Protein AF-A0A7V9U4Z5-F1 (afdb_monomer_lite)

Structure (mmCIF, N/CA/C/O backbone):
data_AF-A0A7V9U4Z5-F1
#
_entry.id   AF-A0A7V9U4Z5-F1
#
loop_
_atom_site.group_PDB
_atom_site.id
_atom_site.type_symbol
_atom_site.label_atom_id
_atom_site.label_alt_id
_atom_site.label_comp_id
_atom_site.label_asym_id
_atom_site.label_entity_id
_atom_site.label_seq_id
_atom_site.pdbx_PDB_ins_code
_atom_site.Cartn_x
_atom_site.Cartn_y
_atom_site.Cartn_z
_atom_site.occupancy
_atom_site.B_iso_or_equiv
_atom_site.auth_seq_id
_atom_site.auth_comp_id
_atom_site.auth_asym_id
_atom_site.auth_atom_id
_atom_site.pdbx_PDB_model_num
ATOM 1 N N . MET A 1 1 ? -3.209 -0.359 19.322 1.00 64.31 1 MET A N 1
ATOM 2 C CA . MET A 1 1 ? -3.649 -0.109 17.934 1.00 64.31 1 MET A CA 1
ATOM 3 C C . MET A 1 1 ? -3.182 -1.273 17.065 1.00 64.31 1 MET A C 1
ATOM 5 O O . MET A 1 1 ? -2.049 -1.707 17.247 1.00 64.31 1 MET A O 1
ATOM 9 N N . ILE A 1 2 ? -4.039 -1.850 16.213 1.00 89.38 2 ILE A N 1
ATOM 10 C CA . ILE A 1 2 ? -3.586 -2.820 15.196 1.00 89.38 2 ILE A CA 1
ATOM 11 C C . ILE A 1 2 ? -2.859 -2.052 14.085 1.00 89.38 2 ILE A C 1
ATOM 13 O O . ILE A 1 2 ? -3.150 -0.877 13.874 1.00 89.38 2 ILE A O 1
ATOM 17 N N . GLY A 1 3 ? -1.884 -2.678 13.427 1.00 93.56 3 GLY A N 1
ATOM 18 C CA . GLY A 1 3 ? -1.061 -2.004 12.429 1.00 93.56 3 GLY A CA 1
ATOM 19 C C . GLY A 1 3 ? -0.868 -2.822 11.163 1.00 93.56 3 GLY A C 1
ATOM 20 O O . GLY A 1 3 ? -0.861 -4.054 11.209 1.00 93.56 3 GLY A O 1
ATOM 21 N N . ILE A 1 4 ? -0.686 -2.123 10.046 1.00 96.00 4 ILE A N 1
ATOM 22 C CA . ILE A 1 4 ? -0.385 -2.694 8.732 1.00 96.00 4 ILE A CA 1
ATOM 23 C C . ILE A 1 4 ? 0.979 -2.175 8.280 1.00 96.00 4 ILE A C 1
ATOM 25 O O . ILE A 1 4 ? 1.250 -0.981 8.330 1.00 96.00 4 ILE A O 1
ATOM 29 N N . SER A 1 5 ? 1.841 -3.082 7.821 1.00 95.19 5 SER A N 1
ATOM 30 C CA . SER A 1 5 ? 3.139 -2.739 7.233 1.00 95.19 5 SER A CA 1
ATOM 31 C C . SER A 1 5 ? 3.006 -2.548 5.724 1.00 95.19 5 SER A C 1
ATOM 33 O O . SER A 1 5 ? 2.559 -3.459 5.023 1.00 95.19 5 SER A O 1
ATOM 35 N N . PHE A 1 6 ? 3.465 -1.416 5.203 1.00 94.88 6 PHE A N 1
ATOM 36 C CA . PHE A 1 6 ? 3.407 -1.078 3.778 1.00 94.88 6 PHE A CA 1
ATOM 37 C C . PHE A 1 6 ? 4.708 -1.366 3.019 1.00 94.88 6 PHE A C 1
ATOM 39 O O . PHE A 1 6 ? 4.668 -1.511 1.797 1.00 94.88 6 PHE A O 1
ATOM 46 N N . ALA A 1 7 ? 5.819 -1.606 3.725 1.00 91.25 7 ALA A N 1
ATOM 47 C CA . ALA A 1 7 ? 7.086 -2.035 3.132 1.00 91.25 7 ALA A CA 1
ATOM 48 C C . ALA A 1 7 ? 7.494 -1.109 1.977 1.00 91.25 7 ALA A C 1
ATOM 50 O O . ALA A 1 7 ? 7.459 0.112 2.092 1.00 91.25 7 ALA A O 1
ATOM 51 N N . TRP A 1 8 ? 7.843 -1.699 0.841 1.00 88.75 8 TRP A N 1
ATOM 52 C CA . TRP A 1 8 ? 8.263 -0.977 -0.349 1.00 88.75 8 TRP A CA 1
ATOM 53 C C . TRP A 1 8 ? 7.158 -0.090 -0.953 1.00 88.75 8 TRP A C 1
ATOM 55 O O . TRP A 1 8 ? 7.515 0.793 -1.713 1.00 88.75 8 TRP A O 1
ATOM 65 N N . THR A 1 9 ? 5.872 -0.272 -0.592 1.00 92.94 9 THR A N 1
ATOM 66 C CA . THR A 1 9 ? 4.741 0.588 -1.026 1.00 92.94 9 THR A CA 1
ATOM 67 C C . THR A 1 9 ? 4.478 1.797 -0.120 1.00 92.94 9 THR A C 1
ATOM 69 O O . THR A 1 9 ? 3.471 2.484 -0.288 1.00 92.94 9 THR A O 1
ATOM 72 N N . ALA A 1 10 ? 5.336 2.047 0.876 1.00 94.88 10 ALA A N 1
ATOM 73 C CA . ALA A 1 10 ? 5.175 3.159 1.813 1.00 94.88 10 ALA A CA 1
ATOM 74 C C . ALA A 1 10 ? 5.172 4.529 1.112 1.00 94.88 10 ALA A C 1
ATOM 76 O O . ALA A 1 10 ? 4.341 5.370 1.442 1.00 94.88 10 ALA A O 1
ATOM 77 N N . ASP A 1 11 ? 6.037 4.728 0.114 1.00 94.25 11 ASP A N 1
ATOM 78 C CA . ASP A 1 11 ? 6.123 5.996 -0.623 1.00 94.25 11 ASP A CA 1
ATOM 79 C C . ASP A 1 11 ? 4.790 6.300 -1.351 1.00 94.25 11 ASP A C 1
ATOM 81 O O . ASP A 1 11 ? 4.278 7.414 -1.262 1.00 94.25 11 ASP A O 1
ATOM 85 N N . ALA A 1 12 ? 4.140 5.291 -1.952 1.00 96.31 12 ALA A N 1
ATOM 86 C CA . ALA A 1 12 ? 2.817 5.452 -2.569 1.00 96.31 12 ALA A CA 1
ATOM 87 C C . ALA A 1 12 ? 1.690 5.740 -1.557 1.00 96.31 12 ALA A C 1
ATOM 89 O O . ALA A 1 12 ? 0.701 6.394 -1.901 1.00 96.31 12 ALA A O 1
ATOM 90 N N . LEU A 1 13 ? 1.813 5.245 -0.319 1.00 97.44 13 LEU A N 1
ATOM 91 C CA . LEU A 1 13 ? 0.885 5.572 0.768 1.00 97.44 13 LEU A CA 1
ATOM 92 C C . LEU A 1 13 ? 1.028 7.038 1.185 1.00 97.44 13 LEU A C 1
ATOM 94 O O . LEU A 1 13 ? 0.028 7.745 1.256 1.00 97.44 13 LEU A O 1
ATOM 98 N N . LEU A 1 14 ? 2.262 7.489 1.424 1.00 96.12 14 LEU A N 1
ATOM 99 C CA . LEU A 1 14 ? 2.564 8.865 1.830 1.00 96.12 14 LEU A CA 1
ATOM 100 C C . LEU A 1 14 ? 2.221 9.883 0.735 1.00 96.12 14 LEU A C 1
ATOM 102 O O . LEU A 1 14 ? 1.800 10.994 1.039 1.00 96.12 14 LEU A O 1
ATOM 106 N N . ALA A 1 15 ? 2.320 9.486 -0.535 1.00 95.38 15 ALA A N 1
ATOM 107 C CA . ALA A 1 15 ? 1.858 10.279 -1.672 1.00 95.38 15 ALA A CA 1
ATOM 108 C C . ALA A 1 15 ? 0.320 10.306 -1.831 1.00 95.38 15 ALA A C 1
ATOM 110 O O . ALA A 1 15 ? -0.188 10.918 -2.769 1.00 95.38 15 ALA A O 1
ATOM 111 N N . GLY A 1 16 ? -0.437 9.603 -0.978 1.00 95.69 16 GLY A N 1
ATOM 112 C CA . GLY A 1 16 ? -1.901 9.526 -1.051 1.00 95.69 16 GLY A CA 1
ATOM 113 C C . GLY A 1 16 ? -2.443 8.729 -2.244 1.00 95.69 16 GLY A C 1
ATOM 114 O O . GLY A 1 16 ? -3.641 8.769 -2.517 1.00 95.69 16 GLY A O 1
ATOM 115 N N . ARG A 1 17 ? -1.584 7.999 -2.969 1.00 97.06 17 ARG A N 1
ATOM 116 C CA . ARG A 1 17 ? -1.959 7.213 -4.160 1.00 97.06 17 ARG A CA 1
ATOM 117 C C . ARG A 1 17 ? -2.518 5.846 -3.768 1.00 97.06 17 ARG A C 1
ATOM 119 O O . ARG A 1 17 ? -3.485 5.366 -4.355 1.00 97.06 17 ARG A O 1
ATOM 126 N N . LYS A 1 18 ? -1.941 5.227 -2.735 1.00 97.81 18 LYS A N 1
ATOM 127 C CA . LYS A 1 18 ? -2.382 3.926 -2.226 1.00 97.81 18 LYS A CA 1
ATOM 128 C C . LYS A 1 18 ? -3.590 4.074 -1.295 1.00 97.81 18 LYS A C 1
ATOM 130 O O . LYS A 1 18 ? -3.493 4.691 -0.240 1.00 97.81 18 LYS A O 1
ATOM 135 N N . THR A 1 19 ? -4.699 3.427 -1.647 1.00 98.06 19 THR A N 1
ATOM 136 C CA . THR A 1 19 ? -5.974 3.414 -0.896 1.00 98.06 19 THR A CA 1
ATOM 137 C C . THR A 1 19 ? -6.516 2.003 -0.641 1.00 98.06 19 THR A C 1
ATOM 139 O O . THR A 1 19 ? -7.556 1.816 -0.002 1.00 98.06 19 THR A O 1
ATOM 142 N N . CYS A 1 20 ? -5.823 0.971 -1.124 1.00 97.50 20 CYS A N 1
ATOM 143 C CA . CYS A 1 20 ? -6.115 -0.410 -0.775 1.00 97.50 20 CYS A CA 1
ATOM 144 C C . CYS A 1 20 ? -4.844 -1.255 -0.648 1.00 97.50 20 CYS A C 1
ATOM 146 O O . CYS A 1 20 ? -3.751 -0.845 -1.044 1.00 97.50 20 CYS A O 1
ATOM 148 N N . THR A 1 21 ? -4.978 -2.425 -0.026 1.00 96.44 21 THR A N 1
ATOM 149 C CA . THR A 1 21 ? -3.911 -3.422 0.033 1.00 96.44 21 THR A CA 1
ATOM 150 C C . THR A 1 21 ? -4.463 -4.840 0.146 1.00 96.44 21 THR A C 1
ATOM 152 O O . THR A 1 21 ? -5.378 -5.089 0.936 1.00 96.44 21 THR A O 1
ATOM 155 N N . CYS A 1 22 ? -3.880 -5.772 -0.604 1.00 95.12 22 CYS A N 1
ATOM 156 C CA . CYS A 1 22 ? -4.147 -7.201 -0.516 1.00 95.12 22 CYS A CA 1
ATOM 157 C C . CYS A 1 22 ? -3.135 -7.914 0.391 1.00 95.12 22 CYS A C 1
ATOM 159 O O . CYS A 1 22 ? -1.927 -7.652 0.358 1.00 95.12 22 CYS A O 1
ATOM 161 N N . ARG A 1 23 ? -3.637 -8.809 1.247 1.00 94.75 23 ARG A N 1
ATOM 162 C CA . ARG A 1 23 ? -2.876 -9.471 2.308 1.00 94.75 23 ARG A CA 1
ATOM 163 C C . ARG A 1 23 ? -3.160 -10.963 2.356 1.00 94.75 23 ARG A C 1
ATOM 165 O O . ARG A 1 23 ? -4.290 -11.417 2.170 1.00 94.75 23 ARG A O 1
ATOM 172 N N . ASP A 1 24 ? -2.113 -11.718 2.657 1.00 93.81 24 ASP A N 1
ATOM 173 C CA . ASP A 1 24 ? -2.204 -13.135 2.984 1.00 93.81 24 ASP A CA 1
ATOM 174 C C . ASP A 1 24 ? -2.272 -13.293 4.506 1.00 93.81 24 ASP A C 1
ATOM 176 O O . ASP A 1 24 ? -1.265 -13.381 5.210 1.00 93.81 24 ASP A O 1
ATOM 180 N N . TRP A 1 25 ? -3.486 -13.176 5.034 1.00 95.06 25 TRP A N 1
ATOM 181 C CA . TRP A 1 25 ? -3.776 -13.279 6.460 1.00 95.06 25 TRP A CA 1
ATOM 182 C C . TRP A 1 25 ? -4.672 -14.475 6.739 1.00 95.06 25 TRP A C 1
ATOM 184 O O . TRP A 1 25 ? -5.450 -14.903 5.891 1.00 95.06 25 TRP A O 1
ATOM 194 N N . THR A 1 26 ? -4.620 -14.970 7.973 1.00 95.62 26 THR A N 1
ATOM 195 C CA . THR A 1 26 ? -5.628 -15.914 8.454 1.00 95.62 26 THR A CA 1
ATOM 196 C C . THR A 1 26 ? -6.966 -15.202 8.642 1.00 95.62 26 THR A C 1
ATOM 198 O O . THR A 1 26 ? -7.009 -14.027 9.021 1.00 95.62 26 THR A O 1
ATOM 201 N N . ASP A 1 27 ? -8.068 -15.929 8.471 1.00 95.94 27 ASP A N 1
ATOM 202 C CA . ASP A 1 27 ? -9.424 -15.401 8.661 1.00 95.94 27 ASP A CA 1
ATOM 203 C C . ASP A 1 27 ? -9.612 -14.731 10.024 1.00 95.94 27 ASP A C 1
ATOM 205 O O . ASP A 1 27 ? -10.203 -13.657 10.133 1.00 95.94 27 ASP 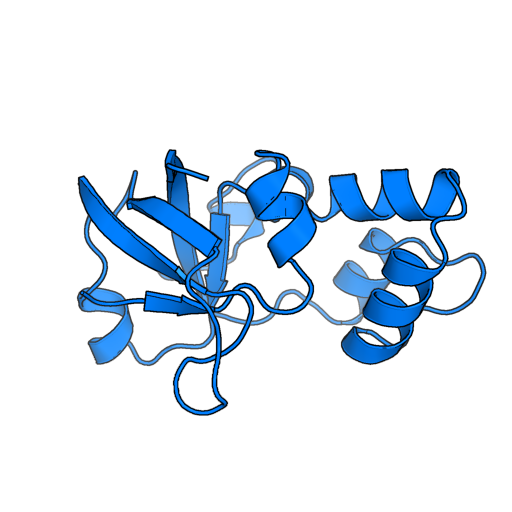A O 1
ATOM 209 N N . GLY A 1 28 ? -9.086 -15.352 11.085 1.00 96.31 28 GLY A N 1
ATOM 210 C CA . GLY A 1 28 ? -9.167 -14.811 12.440 1.00 96.31 28 GLY A CA 1
ATOM 211 C C . GLY A 1 28 ? -8.448 -13.470 12.584 1.00 96.31 28 GLY A C 1
ATOM 212 O O . GLY A 1 28 ? -8.939 -12.581 13.278 1.00 96.31 28 GLY A O 1
ATOM 213 N N . TYR A 1 29 ? -7.310 -13.294 11.907 1.00 96.06 29 TYR A N 1
ATOM 214 C CA . TYR A 1 29 ? -6.591 -12.025 11.917 1.00 96.06 29 TYR A CA 1
ATOM 215 C C . TYR A 1 29 ? -7.314 -10.963 11.080 1.00 96.06 29 TYR A C 1
ATOM 217 O O . TYR A 1 29 ? -7.479 -9.838 11.547 1.00 96.06 29 TYR A O 1
ATOM 225 N N . ALA A 1 30 ? -7.808 -11.323 9.893 1.00 97.00 30 ALA A N 1
ATOM 226 C CA . ALA A 1 30 ? -8.500 -10.399 8.997 1.00 97.00 30 ALA A CA 1
ATOM 227 C C . ALA A 1 30 ? -9.814 -9.851 9.582 1.00 97.00 30 ALA A C 1
ATOM 229 O O . ALA A 1 30 ? -10.106 -8.666 9.445 1.00 97.00 30 ALA A O 1
ATOM 230 N N . LYS A 1 31 ? -10.566 -10.666 10.337 1.00 95.81 31 LYS A N 1
ATOM 231 C CA . LYS A 1 31 ? -11.814 -10.253 11.020 1.00 95.81 31 LYS A CA 1
ATOM 232 C C . LYS A 1 31 ? -11.638 -9.138 12.063 1.00 95.81 31 LYS A C 1
ATOM 234 O O . LYS A 1 31 ? -12.629 -8.602 12.564 1.00 95.81 31 LYS A O 1
ATOM 239 N N . ARG A 1 32 ? -10.394 -8.796 12.411 1.00 96.50 32 ARG A N 1
ATOM 240 C CA . ARG A 1 32 ? -10.057 -7.695 13.325 1.00 96.50 32 ARG A CA 1
ATOM 241 C C . ARG A 1 32 ? -10.099 -6.320 12.659 1.00 96.50 32 ARG A C 1
ATOM 243 O O . ARG A 1 32 ? -10.023 -5.341 13.383 1.00 96.50 32 ARG A O 1
ATOM 250 N N . PHE A 1 33 ? -10.176 -6.261 11.330 1.00 97.69 33 PHE A N 1
ATOM 251 C CA . PHE A 1 33 ? -10.164 -5.026 10.550 1.00 97.69 33 PHE A CA 1
ATOM 252 C C . PHE A 1 33 ? -11.585 -4.704 10.077 1.00 97.69 33 PHE A C 1
ATOM 254 O O . PHE A 1 33 ? -12.127 -5.382 9.196 1.00 97.69 33 PHE A O 1
ATOM 261 N N . ARG A 1 34 ? -12.196 -3.684 10.683 1.00 97.69 34 ARG A N 1
ATOM 262 C CA . ARG A 1 34 ? -13.584 -3.276 10.444 1.00 97.69 34 ARG A CA 1
ATOM 263 C C . ARG A 1 34 ? -13.656 -1.856 9.900 1.00 97.69 34 ARG A C 1
ATOM 265 O O . ARG A 1 34 ? -12.798 -1.025 10.180 1.00 97.69 34 ARG A O 1
ATOM 272 N N . ALA A 1 35 ? -14.700 -1.577 9.128 1.00 98.31 35 ALA A N 1
ATOM 273 C CA . ALA A 1 35 ? -14.970 -0.227 8.649 1.00 98.31 35 ALA A CA 1
ATOM 274 C C . ALA A 1 35 ? -15.011 0.770 9.823 1.00 98.31 35 ALA A C 1
ATOM 276 O O . ALA A 1 35 ? -15.604 0.487 10.863 1.00 98.31 35 ALA A O 1
ATOM 277 N N . GLY A 1 36 ? -14.380 1.928 9.644 1.00 98.06 36 GLY A N 1
ATOM 278 C CA . GLY A 1 36 ? -14.246 2.975 10.654 1.00 98.06 36 GLY A CA 1
ATOM 279 C C . GLY A 1 36 ? -13.033 2.835 11.578 1.00 98.06 36 GLY A C 1
ATOM 280 O O . GLY A 1 36 ? -12.678 3.824 12.221 1.00 98.06 36 GLY A O 1
ATOM 281 N N . ASP A 1 37 ? -12.370 1.672 11.621 1.00 97.75 37 ASP A N 1
ATOM 282 C CA . ASP A 1 37 ? -11.194 1.470 12.471 1.00 97.75 37 ASP A CA 1
ATOM 283 C C . ASP A 1 37 ? -10.048 2.408 12.070 1.00 97.75 37 ASP A C 1
ATOM 285 O O . ASP A 1 37 ? -9.721 2.545 10.887 1.00 97.75 37 ASP A O 1
ATOM 289 N N . LEU A 1 38 ? -9.395 2.994 13.078 1.00 97.81 38 LEU A N 1
ATOM 290 C CA . LEU A 1 38 ? -8.111 3.673 12.926 1.00 97.81 38 LEU A CA 1
ATOM 291 C C . LEU A 1 38 ? -6.975 2.664 13.110 1.00 97.81 38 LEU A C 1
ATOM 293 O O . LEU A 1 38 ? -6.870 1.985 14.137 1.00 97.81 38 LEU A O 1
ATOM 297 N N . VAL A 1 39 ? -6.120 2.571 12.099 1.00 97.44 39 VAL A N 1
ATOM 298 C CA . VAL A 1 39 ? -5.050 1.581 11.998 1.00 97.44 39 VAL A CA 1
ATOM 299 C C . VAL A 1 39 ? -3.727 2.305 11.780 1.00 97.44 39 VAL A C 1
ATOM 301 O O . VAL A 1 39 ? -3.628 3.206 10.950 1.00 97.44 39 VAL A O 1
ATOM 304 N N . ALA A 1 40 ? -2.691 1.891 12.507 1.00 97.06 40 ALA A N 1
ATOM 305 C CA . ALA A 1 40 ? -1.350 2.427 12.308 1.00 97.06 40 ALA A CA 1
ATOM 306 C C . ALA A 1 40 ? -0.743 1.863 11.016 1.00 97.06 40 ALA A C 1
ATOM 308 O O . ALA A 1 40 ? -0.670 0.642 10.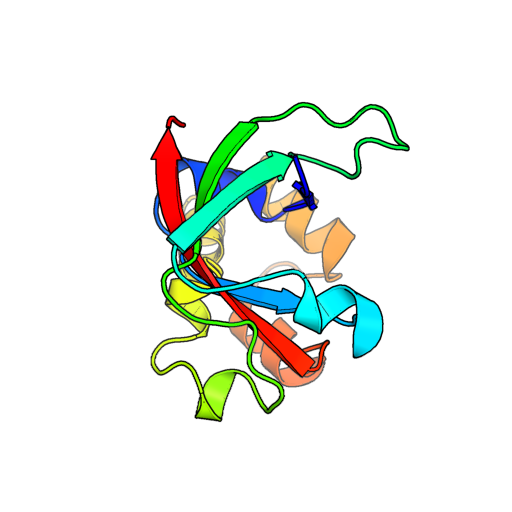832 1.00 97.06 40 ALA A O 1
ATOM 309 N N . ALA A 1 41 ? -0.270 2.735 10.135 1.00 97.56 41 ALA A N 1
ATOM 310 C CA . ALA A 1 41 ? 0.511 2.350 8.972 1.00 97.56 41 ALA A CA 1
ATOM 311 C C . ALA A 1 41 ? 2.001 2.426 9.306 1.00 97.56 41 ALA A C 1
ATOM 313 O O . ALA A 1 41 ? 2.483 3.449 9.782 1.00 97.56 41 ALA A O 1
ATOM 314 N N . TYR A 1 42 ? 2.731 1.345 9.050 1.00 97.38 42 TYR A N 1
ATOM 315 C CA . TYR A 1 42 ? 4.169 1.263 9.292 1.00 97.38 42 TYR A CA 1
ATOM 316 C C . TYR A 1 42 ? 4.951 1.112 7.988 1.00 97.38 42 TYR A C 1
ATOM 318 O O . TYR A 1 42 ? 4.496 0.431 7.064 1.00 97.38 42 TYR A O 1
ATOM 326 N N . ASP A 1 43 ? 6.161 1.669 7.943 1.00 94.50 43 ASP A N 1
ATOM 327 C CA . ASP A 1 43 ? 7.106 1.471 6.835 1.00 94.50 43 ASP A CA 1
ATOM 328 C C . ASP A 1 43 ? 7.538 0.004 6.705 1.00 94.50 43 ASP A C 1
ATOM 330 O O . ASP A 1 43 ? 7.626 -0.533 5.611 1.00 94.50 43 ASP A O 1
ATOM 334 N N . ARG A 1 44 ? 7.742 -0.693 7.818 1.00 91.81 44 ARG A N 1
ATOM 335 C CA . ARG A 1 44 ? 8.042 -2.124 7.916 1.00 91.81 44 ARG A CA 1
ATOM 336 C C . ARG A 1 44 ? 7.383 -2.695 9.165 1.00 91.81 44 ARG A C 1
ATOM 338 O O . ARG A 1 44 ? 6.874 -1.971 10.012 1.00 91.81 44 ARG A O 1
ATOM 345 N N . SER A 1 45 ? 7.397 -4.014 9.321 1.00 87.19 45 SER A N 1
ATOM 346 C CA . SER A 1 45 ? 6.801 -4.636 10.507 1.00 87.19 45 SER A CA 1
ATOM 347 C C . SER A 1 45 ? 7.418 -4.076 11.806 1.00 87.19 45 SER A C 1
ATOM 349 O O . SER A 1 45 ? 8.649 -4.049 11.927 1.00 87.19 45 SER A O 1
ATOM 351 N N . PRO A 1 46 ? 6.600 -3.693 12.810 1.00 85.56 46 PRO A N 1
ATOM 352 C CA . PRO A 1 46 ? 7.085 -3.179 14.095 1.00 85.56 46 PRO A CA 1
ATOM 353 C C . PRO A 1 46 ? 8.060 -4.128 14.802 1.00 85.56 46 PRO A C 1
ATOM 355 O O . PRO A 1 46 ? 8.992 -3.691 15.471 1.00 85.56 46 PRO A O 1
ATOM 358 N N . ARG A 1 47 ? 7.903 -5.445 14.593 1.00 87.56 47 ARG A N 1
ATOM 359 C CA . ARG A 1 47 ? 8.809 -6.475 15.137 1.00 87.56 47 ARG A CA 1
ATOM 360 C C . ARG A 1 47 ? 10.241 -6.340 14.619 1.00 87.56 47 ARG A C 1
ATOM 362 O O . ARG A 1 47 ? 11.174 -6.760 15.290 1.00 87.56 47 ARG A O 1
ATOM 369 N N . PHE A 1 48 ? 10.412 -5.729 13.451 1.00 89.88 48 PHE A N 1
ATOM 370 C CA . PHE A 1 48 ? 11.704 -5.436 12.842 1.00 89.88 48 PHE A CA 1
ATOM 371 C C . PHE A 1 48 ? 12.049 -3.946 12.939 1.00 89.88 48 PHE A C 1
ATOM 373 O O . PHE A 1 48 ? 12.716 -3.421 12.054 1.00 89.88 48 PHE A O 1
ATOM 380 N N . ARG A 1 49 ? 11.615 -3.269 14.016 1.00 91.75 49 ARG A N 1
ATOM 381 C CA . ARG A 1 49 ? 11.863 -1.839 14.283 1.00 91.75 49 ARG A CA 1
ATOM 382 C C . ARG A 1 49 ? 11.268 -0.906 13.219 1.00 91.75 49 ARG A C 1
ATOM 384 O O . ARG A 1 49 ? 11.907 0.068 12.825 1.00 91.75 49 ARG A O 1
ATOM 391 N N . GLY A 1 50 ? 10.088 -1.242 12.705 1.00 94.00 50 GLY A N 1
ATOM 392 C CA . GLY A 1 50 ? 9.332 -0.339 11.841 1.00 94.00 50 GLY A CA 1
ATOM 393 C C . GLY A 1 50 ? 8.834 0.898 12.568 1.00 94.00 50 GLY A C 1
ATOM 394 O O . GLY A 1 50 ? 8.507 0.837 13.754 1.00 94.00 50 GLY A O 1
ATOM 395 N N . THR A 1 51 ? 8.774 1.995 11.831 1.00 95.06 51 THR A N 1
ATOM 396 C CA . THR A 1 51 ? 8.292 3.299 12.270 1.00 95.06 51 THR A CA 1
ATOM 397 C C . THR A 1 51 ? 6.874 3.493 11.753 1.00 95.06 51 THR A C 1
ATOM 399 O O . THR A 1 51 ? 6.563 3.126 10.617 1.00 95.06 51 THR A O 1
ATOM 402 N N . GLN A 1 52 ? 5.989 4.024 12.598 1.00 96.38 52 GLN A N 1
ATOM 403 C CA . GLN A 1 52 ? 4.664 4.432 12.144 1.00 96.38 52 GLN A CA 1
ATOM 404 C C . GLN A 1 52 ? 4.831 5.650 11.233 1.00 96.38 52 G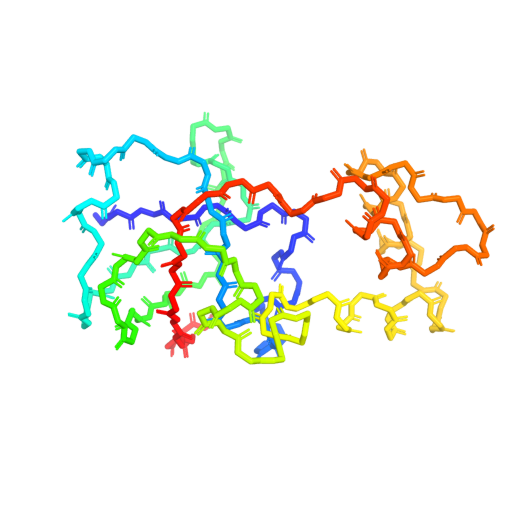LN A C 1
ATOM 406 O O . GLN A 1 52 ? 5.441 6.633 11.639 1.00 96.38 52 GLN A O 1
ATOM 411 N N . ILE A 1 53 ? 4.318 5.549 10.012 1.00 96.94 53 ILE A N 1
ATOM 412 C CA . ILE A 1 53 ? 4.438 6.570 8.966 1.00 96.94 53 ILE A CA 1
ATOM 413 C C . ILE A 1 53 ? 3.115 7.252 8.645 1.00 96.94 53 ILE A C 1
ATOM 415 O O . ILE A 1 53 ? 3.129 8.239 7.943 1.00 96.94 53 ILE A O 1
ATOM 419 N N . ALA A 1 54 ? 1.984 6.698 9.081 1.00 97.19 54 ALA A N 1
ATOM 420 C CA . ALA A 1 54 ? 0.683 7.333 8.927 1.00 97.19 54 ALA A CA 1
ATOM 421 C C . ALA A 1 54 ? -0.348 6.690 9.864 1.00 97.19 54 ALA A C 1
ATOM 423 O O . ALA A 1 54 ? -0.148 5.587 10.395 1.00 97.19 54 ALA A O 1
ATOM 424 N N . THR A 1 55 ? -1.491 7.349 10.008 1.00 97.94 55 THR A N 1
ATOM 425 C CA . THR A 1 55 ? -2.735 6.756 10.503 1.00 97.94 55 THR A CA 1
ATOM 426 C C . THR A 1 55 ? -3.712 6.627 9.337 1.00 97.94 55 THR A C 1
ATOM 428 O O . THR A 1 55 ? -3.983 7.602 8.634 1.00 97.94 55 THR A O 1
ATOM 431 N N . ILE A 1 56 ? -4.265 5.429 9.134 1.00 98.00 56 ILE A N 1
ATOM 432 C CA . ILE A 1 56 ? -5.287 5.171 8.110 1.00 98.00 56 ILE A CA 1
ATOM 433 C C . ILE A 1 56 ? -6.631 4.841 8.758 1.00 98.00 56 ILE A C 1
ATOM 435 O O . ILE A 1 56 ? -6.679 4.212 9.817 1.00 98.00 56 ILE A O 1
ATOM 439 N N . ARG A 1 57 ? -7.725 5.219 8.096 1.00 98.19 57 ARG A N 1
ATOM 440 C CA . ARG A 1 57 ? -9.085 4.808 8.457 1.00 98.19 57 ARG A CA 1
ATOM 441 C C . ARG A 1 57 ? -9.588 3.787 7.457 1.00 98.19 57 ARG A C 1
ATOM 443 O O . ARG A 1 57 ? -9.536 4.018 6.251 1.00 98.19 57 ARG A O 1
ATOM 450 N N . LEU A 1 58 ? -10.097 2.660 7.943 1.00 98.38 58 LEU A N 1
ATOM 451 C CA . LEU A 1 58 ? -10.676 1.649 7.064 1.00 98.38 58 LEU A CA 1
ATOM 452 C C . LEU A 1 58 ? -12.034 2.113 6.544 1.00 98.38 58 LEU A C 1
ATOM 454 O O . LEU A 1 58 ? -12.922 2.452 7.323 1.00 98.38 58 LEU A O 1
ATOM 458 N N . THR A 1 59 ? -12.227 2.083 5.230 1.00 98.12 59 THR A N 1
ATOM 459 C CA . THR A 1 59 ? -13.505 2.470 4.609 1.00 98.12 59 THR A CA 1
ATOM 460 C C . THR A 1 59 ? -14.483 1.301 4.539 1.00 98.12 59 THR A C 1
ATOM 462 O O . THR A 1 59 ? -15.684 1.498 4.396 1.00 98.12 59 THR A O 1
ATOM 465 N N . HIS A 1 60 ? -13.974 0.072 4.650 1.00 97.81 60 HIS A N 1
ATOM 466 C CA . HIS A 1 60 ? -14.743 -1.163 4.566 1.00 97.81 60 HIS A CA 1
ATOM 467 C C . HIS A 1 60 ? -14.180 -2.206 5.533 1.00 97.81 60 HIS A C 1
ATOM 469 O O . HIS A 1 60 ? -13.011 -2.149 5.915 1.00 97.81 60 HIS A O 1
ATOM 475 N N . ASN A 1 61 ? -14.991 -3.210 5.869 1.00 98.00 61 ASN A N 1
ATOM 476 C CA . ASN A 1 61 ? -14.475 -4.426 6.494 1.00 98.00 61 ASN A CA 1
ATOM 477 C C . ASN A 1 61 ? -13.458 -5.096 5.561 1.00 98.00 61 ASN A C 1
ATOM 479 O O . ASN A 1 61 ? -13.612 -5.050 4.332 1.00 98.00 61 ASN A O 1
ATOM 483 N N . ALA A 1 62 ? -12.454 -5.765 6.136 1.00 97.62 62 ALA A N 1
ATOM 484 C CA . ALA A 1 62 ? -11.586 -6.630 5.345 1.00 97.62 62 ALA A CA 1
ATOM 485 C C . ALA A 1 62 ? -12.441 -7.639 4.564 1.00 97.62 62 ALA A C 1
ATOM 487 O O . ALA A 1 62 ? -13.304 -8.314 5.127 1.00 97.62 62 ALA A O 1
ATOM 488 N N . THR A 1 63 ? -12.228 -7.696 3.252 1.00 97.69 63 THR A N 1
ATOM 489 C CA . THR A 1 63 ? -13.035 -8.499 2.327 1.00 97.69 63 THR A CA 1
ATOM 490 C C . THR A 1 63 ? -12.171 -9.618 1.762 1.00 97.69 63 THR A C 1
ATOM 492 O O . THR A 1 63 ? -11.057 -9.353 1.319 1.00 97.69 63 THR A O 1
ATOM 495 N N . HIS A 1 64 ? -12.661 -10.858 1.787 1.00 97.00 64 HIS A N 1
ATOM 496 C CA . HIS A 1 64 ? -11.961 -11.988 1.178 1.00 97.00 64 HIS A CA 1
ATOM 497 C C . HIS A 1 64 ? -12.359 -12.133 -0.296 1.00 97.00 64 HIS A C 1
ATOM 499 O O . HIS A 1 64 ? -13.550 -12.214 -0.591 1.00 97.00 64 HIS A O 1
ATOM 505 N N . GLY A 1 65 ? -11.390 -12.217 -1.207 1.00 94.44 65 GLY A N 1
ATOM 506 C CA . GLY A 1 65 ? -11.631 -12.490 -2.623 1.00 94.44 65 GLY A CA 1
ATOM 507 C C . GLY A 1 65 ? -10.464 -12.100 -3.527 1.00 94.44 65 GLY A C 1
ATOM 508 O O . GLY A 1 65 ? -9.321 -12.002 -3.081 1.00 94.44 65 GLY A O 1
ATOM 509 N N . VAL A 1 66 ? -10.766 -11.906 -4.809 1.00 91.94 66 VAL A N 1
ATOM 510 C CA . VAL A 1 66 ? -9.792 -11.575 -5.854 1.00 91.94 66 VAL A CA 1
ATOM 511 C C . VAL A 1 66 ? -9.732 -10.056 -6.019 1.00 91.94 66 VAL A C 1
ATOM 513 O O . VAL A 1 66 ? -10.752 -9.403 -6.228 1.00 91.94 66 VAL A O 1
ATOM 516 N N . LEU A 1 67 ? -8.536 -9.473 -5.888 1.00 92.25 67 LEU A N 1
ATOM 517 C CA . LEU A 1 67 ? -8.373 -8.017 -5.809 1.00 92.25 67 LEU A CA 1
ATOM 518 C C . LEU A 1 67 ? -8.959 -7.266 -7.026 1.00 92.25 67 LEU A C 1
ATOM 520 O O . LEU A 1 67 ? -9.758 -6.362 -6.783 1.00 92.25 67 LEU A O 1
ATOM 524 N N . PRO A 1 68 ? -8.665 -7.638 -8.290 1.00 91.81 68 PRO A N 1
ATOM 525 C CA . PRO A 1 68 ? -9.246 -6.971 -9.458 1.00 91.81 68 PRO A CA 1
ATOM 526 C C . PRO A 1 68 ? -10.771 -7.073 -9.561 1.00 91.81 68 PRO A C 1
ATOM 528 O O . PRO A 1 68 ? -11.390 -6.234 -10.204 1.00 91.81 68 PRO A O 1
ATOM 531 N N . GLU A 1 69 ? -11.386 -8.084 -8.939 1.00 92.69 69 GLU A N 1
ATOM 532 C CA . GLU A 1 69 ? -12.846 -8.250 -8.935 1.00 92.69 69 GLU A CA 1
ATOM 533 C C . GLU A 1 69 ? -13.516 -7.351 -7.887 1.00 92.69 69 GLU A C 1
ATOM 535 O O . GLU A 1 69 ? -14.622 -6.858 -8.094 1.00 92.69 69 GLU A O 1
ATOM 540 N N . ILE A 1 70 ? -12.853 -7.132 -6.747 1.00 93.62 70 ILE A N 1
ATOM 541 C CA . ILE A 1 70 ? -13.395 -6.358 -5.618 1.00 93.62 70 ILE A CA 1
ATOM 542 C C . ILE A 1 70 ? -13.070 -4.867 -5.737 1.00 93.62 70 ILE A C 1
ATOM 544 O O . ILE A 1 70 ? -13.832 -4.022 -5.259 1.00 93.62 70 ILE A O 1
ATOM 548 N N . VAL A 1 71 ? -11.919 -4.536 -6.318 1.00 93.69 71 VAL A N 1
ATOM 549 C CA . VAL A 1 71 ? -11.420 -3.169 -6.435 1.00 93.69 71 VAL A CA 1
ATOM 550 C C . VAL A 1 71 ? -11.195 -2.860 -7.914 1.00 93.69 71 VAL A C 1
ATOM 552 O O . VAL A 1 71 ? -10.157 -3.229 -8.460 1.00 93.69 71 VAL A O 1
ATOM 555 N N . PRO A 1 72 ? -12.138 -2.160 -8.570 1.00 90.75 72 PRO A N 1
ATOM 556 C CA . PRO A 1 72 ? -11.863 -1.523 -9.853 1.00 90.75 72 PRO A CA 1
ATOM 557 C C . PRO A 1 72 ? -10.653 -0.594 -9.715 1.00 90.75 72 PRO A C 1
ATOM 559 O O . PRO A 1 72 ? -10.464 0.016 -8.655 1.00 90.75 72 PRO A O 1
ATOM 562 N N . ASP A 1 73 ? -9.826 -0.512 -10.756 1.00 93.62 73 ASP A N 1
ATOM 563 C CA . ASP A 1 73 ? -8.585 0.280 -10.752 1.00 93.62 73 ASP A CA 1
ATOM 564 C C . ASP A 1 73 ? -7.647 -0.124 -9.595 1.00 93.62 73 ASP A C 1
ATOM 566 O O . ASP A 1 73 ? -7.020 0.697 -8.918 1.00 93.62 73 ASP A O 1
ATOM 570 N N . TRP A 1 74 ? -7.607 -1.429 -9.285 1.00 93.25 74 TRP A N 1
ATOM 571 C CA . TRP A 1 74 ? -6.795 -1.972 -8.192 1.00 93.25 74 TRP A CA 1
ATOM 572 C C . TRP A 1 74 ? -5.323 -1.599 -8.322 1.00 93.25 74 TRP A C 1
ATOM 574 O O . TRP A 1 74 ? -4.647 -1.472 -7.308 1.00 93.25 74 TRP A O 1
ATOM 584 N N . TYR A 1 75 ? -4.824 -1.447 -9.546 1.00 93.75 75 TYR A N 1
ATOM 585 C CA . TYR A 1 75 ? -3.424 -1.166 -9.806 1.00 93.75 75 TYR A CA 1
ATOM 586 C C . TYR A 1 75 ? -3.054 0.237 -9.310 1.00 93.75 75 TYR A C 1
ATOM 588 O O . TYR A 1 75 ? -2.092 0.423 -8.563 1.00 93.75 75 TYR A O 1
ATOM 596 N N . GLU A 1 76 ? -3.895 1.214 -9.627 1.00 95.44 76 GLU A N 1
ATOM 597 C CA . GLU A 1 76 ? -3.826 2.588 -9.153 1.00 95.44 76 GLU A CA 1
ATOM 598 C C . GLU A 1 76 ? -4.040 2.639 -7.639 1.00 95.44 76 GLU A C 1
ATOM 600 O O . GLU A 1 76 ? -3.257 3.259 -6.920 1.00 95.44 76 GLU A O 1
ATOM 605 N N . ARG A 1 77 ? -5.051 1.929 -7.121 1.00 96.44 77 ARG A N 1
ATOM 606 C CA . ARG A 1 77 ? -5.404 1.951 -5.691 1.00 96.44 77 ARG A CA 1
ATOM 607 C C . ARG A 1 77 ? -4.446 1.174 -4.793 1.00 96.44 77 ARG A C 1
ATOM 609 O O . ARG A 1 77 ? -4.340 1.495 -3.611 1.00 96.44 77 ARG A O 1
ATOM 616 N N . GLU A 1 78 ? -3.740 0.168 -5.295 1.00 95.12 78 GLU A N 1
ATOM 617 C CA . GLU A 1 78 ? -2.581 -0.430 -4.617 1.00 95.12 78 GLU A CA 1
ATOM 618 C C . GLU A 1 78 ? -1.364 0.509 -4.663 1.00 95.12 78 GLU A C 1
ATOM 620 O O . GLU A 1 78 ? -0.382 0.275 -3.956 1.00 95.12 78 GLU A O 1
ATOM 625 N N . GLY A 1 79 ? -1.428 1.597 -5.432 1.00 95.12 79 GLY A N 1
ATOM 626 C CA . GLY A 1 79 ? -0.333 2.540 -5.602 1.00 95.12 79 GLY A CA 1
ATOM 627 C C . GLY A 1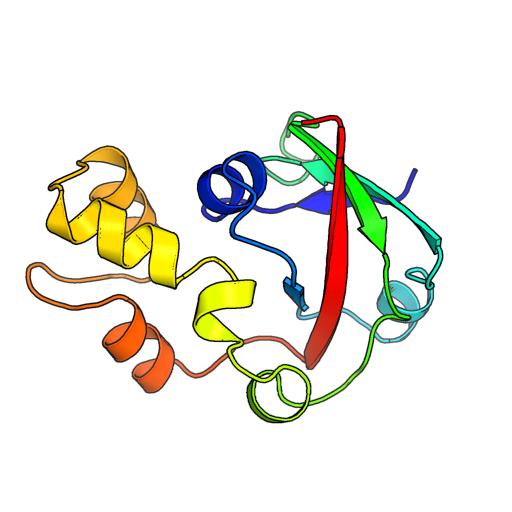 79 ? 0.751 2.030 -6.546 1.00 95.12 79 GLY A C 1
ATOM 628 O O . GLY A 1 79 ? 1.871 2.518 -6.478 1.00 95.12 79 GLY A O 1
ATOM 629 N N . PHE A 1 80 ? 0.465 1.048 -7.404 1.00 93.44 80 PHE A N 1
ATOM 630 C CA . PHE A 1 80 ? 1.444 0.529 -8.361 1.00 93.44 80 PHE A CA 1
ATOM 631 C C . PHE A 1 80 ? 1.680 1.495 -9.523 1.00 93.44 80 PHE A C 1
ATOM 633 O O . PHE A 1 80 ? 2.831 1.687 -9.900 1.00 93.44 80 PHE A O 1
ATOM 640 N N . ALA A 1 81 ? 0.640 2.200 -9.981 1.00 93.56 81 ALA A N 1
ATOM 641 C CA . ALA A 1 81 ? 0.779 3.257 -10.989 1.00 93.56 81 ALA A CA 1
ATOM 642 C C . ALA A 1 81 ? 1.753 4.369 -10.557 1.00 93.56 81 ALA A C 1
ATOM 644 O O . ALA A 1 81 ? 2.544 4.838 -11.366 1.00 93.56 81 ALA A O 1
ATOM 645 N N . TYR A 1 82 ? 1.774 4.720 -9.263 1.00 94.81 82 TYR A N 1
ATOM 646 C CA . TYR A 1 82 ? 2.771 5.649 -8.717 1.00 94.81 82 TYR A CA 1
ATOM 647 C C . TYR A 1 82 ? 4.197 5.165 -8.984 1.00 94.81 82 TYR A C 1
ATOM 649 O O . TYR A 1 82 ? 5.064 5.956 -9.326 1.00 94.81 82 TYR A O 1
ATOM 657 N N . TYR A 1 83 ? 4.463 3.867 -8.845 1.00 92.69 83 TYR A N 1
ATOM 658 C CA . TYR A 1 83 ? 5.807 3.368 -9.089 1.00 92.69 83 TYR A CA 1
ATOM 659 C C . TYR A 1 83 ? 6.170 3.327 -10.570 1.00 92.69 83 TYR A C 1
ATOM 661 O O . TYR A 1 83 ? 7.334 3.558 -10.865 1.00 92.69 83 TYR A O 1
ATOM 669 N N . ASP A 1 84 ? 5.224 3.089 -11.480 1.00 91.88 84 ASP A N 1
ATOM 670 C CA . ASP A 1 84 ? 5.499 3.237 -12.915 1.00 91.88 84 ASP A CA 1
ATOM 671 C C . ASP A 1 84 ? 5.885 4.688 -13.250 1.00 91.88 84 ASP A C 1
ATOM 673 O O . ASP A 1 84 ? 6.912 4.902 -13.885 1.00 91.88 84 ASP A O 1
ATOM 677 N N . GLU A 1 85 ? 5.167 5.683 -12.707 1.00 93.31 85 GLU A N 1
ATOM 678 C CA . GLU A 1 85 ? 5.539 7.105 -12.836 1.00 93.31 85 GLU A CA 1
ATOM 679 C C . GLU A 1 85 ? 6.976 7.352 -12.328 1.00 93.31 85 GLU A C 1
ATOM 681 O O . GLU A 1 85 ? 7.783 8.003 -12.988 1.00 93.31 85 GLU A O 1
ATOM 686 N N . GLN A 1 86 ? 7.343 6.768 -11.179 1.00 92.81 86 GLN A N 1
ATOM 687 C CA . GLN A 1 86 ? 8.700 6.887 -10.631 1.00 92.81 86 GLN A CA 1
ATOM 688 C C . GLN A 1 86 ? 9.771 6.178 -11.479 1.00 92.81 86 GLN A C 1
ATOM 690 O O . GLN A 1 86 ? 10.925 6.613 -11.498 1.00 92.81 86 GLN A O 1
ATOM 695 N N . LEU A 1 87 ? 9.430 5.078 -12.155 1.00 90.19 87 LEU A N 1
ATOM 696 C CA . LEU A 1 87 ? 10.336 4.395 -13.081 1.00 90.19 87 LEU A CA 1
ATOM 697 C C . LEU A 1 87 ? 10.586 5.252 -14.326 1.00 90.19 87 LEU A C 1
ATOM 699 O O . LEU A 1 87 ? 11.744 5.399 -14.722 1.00 90.19 87 LEU A O 1
ATOM 703 N N . ASP A 1 88 ? 9.534 5.851 -14.884 1.00 90.50 88 ASP A N 1
ATOM 704 C CA . ASP A 1 88 ? 9.606 6.731 -16.056 1.00 90.50 88 ASP A CA 1
ATOM 705 C C . ASP A 1 88 ? 10.439 7.992 -15.775 1.00 90.50 88 ASP A C 1
ATOM 707 O O . ASP A 1 88 ? 11.211 8.446 -16.622 1.00 90.50 88 ASP A O 1
ATOM 711 N N . GLU A 1 89 ? 10.361 8.516 -14.549 1.00 92.31 89 GLU A N 1
ATOM 712 C CA . GLU A 1 89 ? 11.186 9.632 -14.064 1.00 92.31 89 GLU A CA 1
ATOM 713 C C . GLU A 1 89 ? 12.648 9.238 -13.769 1.00 92.31 89 GLU A C 1
ATOM 715 O O . GLU A 1 89 ? 13.481 10.093 -13.459 1.00 92.31 89 GLU A O 1
ATOM 720 N N . GLY A 1 90 ? 12.992 7.948 -13.842 1.00 89.94 90 GLY A N 1
ATOM 721 C CA . GLY A 1 90 ? 14.338 7.456 -13.553 1.00 89.94 90 GLY A CA 1
ATOM 722 C 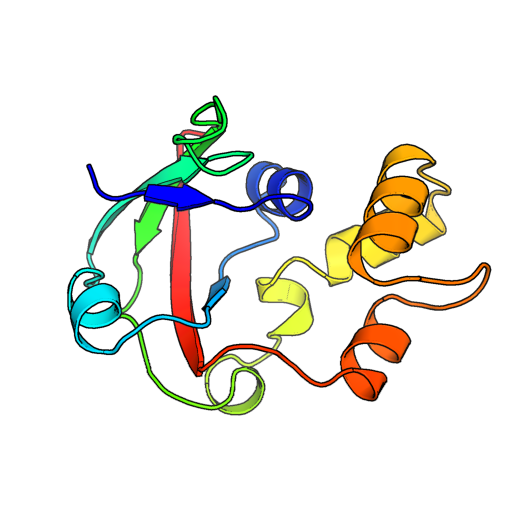C . GLY A 1 90 ? 14.698 7.468 -12.063 1.00 89.94 90 GLY A C 1
ATOM 723 O O . GLY A 1 90 ? 15.881 7.541 -11.711 1.00 89.94 90 GLY A O 1
ATOM 724 N N . ASN A 1 91 ? 13.712 7.385 -11.161 1.00 91.25 91 ASN A N 1
ATOM 725 C CA . ASN A 1 91 ? 13.946 7.366 -9.719 1.00 91.25 91 ASN A CA 1
ATOM 726 C C . ASN A 1 91 ? 14.707 6.094 -9.300 1.00 91.25 91 ASN A C 1
ATOM 728 O O . ASN A 1 91 ? 14.147 5.006 -9.136 1.00 91.25 91 ASN A O 1
ATOM 732 N N . THR A 1 92 ? 16.010 6.245 -9.056 1.00 89.25 92 THR A N 1
ATOM 733 C CA . THR A 1 92 ? 16.914 5.133 -8.725 1.00 89.25 92 THR A CA 1
ATOM 734 C C . THR A 1 92 ? 16.515 4.377 -7.456 1.00 89.25 92 THR A C 1
ATOM 736 O O . THR A 1 92 ? 16.696 3.160 -7.396 1.00 89.25 92 THR A O 1
ATOM 739 N N . LYS A 1 93 ? 15.918 5.051 -6.463 1.00 89.06 93 LYS A N 1
ATOM 740 C CA . LYS A 1 93 ? 15.431 4.413 -5.229 1.00 89.06 93 LYS A CA 1
ATOM 741 C C . LYS A 1 93 ? 14.240 3.500 -5.525 1.00 89.06 93 LYS A C 1
ATOM 743 O O . LYS A 1 93 ? 14.222 2.362 -5.052 1.00 89.06 93 LYS A O 1
ATOM 748 N N . ALA A 1 94 ? 13.274 3.971 -6.317 1.00 88.69 94 ALA A N 1
ATOM 749 C CA . ALA A 1 94 ? 12.113 3.178 -6.723 1.00 88.69 94 ALA A CA 1
ATOM 750 C C . ALA A 1 94 ? 12.539 1.964 -7.564 1.00 88.69 94 ALA A C 1
ATOM 752 O O . ALA A 1 94 ? 12.152 0.837 -7.253 1.00 88.69 94 ALA A O 1
ATOM 753 N N . ILE A 1 95 ? 13.428 2.176 -8.543 1.00 87.69 95 ILE A N 1
ATOM 754 C CA . ILE A 1 95 ? 14.010 1.112 -9.375 1.00 87.69 95 ILE A CA 1
ATOM 755 C C . ILE A 1 95 ? 14.650 0.026 -8.497 1.00 87.69 95 ILE A C 1
ATOM 757 O O . ILE A 1 95 ? 14.331 -1.155 -8.630 1.00 87.69 95 ILE A O 1
ATOM 761 N N . GLN A 1 96 ? 15.521 0.407 -7.556 1.00 88.00 96 GLN A N 1
ATOM 762 C CA . GLN A 1 96 ? 16.194 -0.546 -6.666 1.00 88.00 96 GLN A CA 1
ATOM 763 C C . GLN A 1 96 ? 15.214 -1.289 -5.748 1.00 88.00 96 GLN A C 1
ATOM 765 O O . GLN A 1 96 ? 15.359 -2.497 -5.533 1.00 88.00 96 GLN A O 1
ATOM 770 N N . ALA A 1 97 ? 14.210 -0.592 -5.208 1.00 88.06 97 ALA A N 1
ATOM 771 C CA . ALA A 1 97 ? 13.196 -1.197 -4.351 1.00 88.06 97 ALA A CA 1
ATOM 772 C C . ALA A 1 97 ? 12.371 -2.250 -5.109 1.00 88.06 97 ALA A C 1
ATOM 774 O O . ALA A 1 97 ? 12.189 -3.362 -4.604 1.00 88.06 97 ALA A O 1
ATOM 775 N N . LEU A 1 98 ? 11.934 -1.937 -6.331 1.00 88.88 98 LEU A N 1
ATOM 776 C CA . LEU A 1 98 ? 11.168 -2.850 -7.181 1.00 88.88 98 LEU A CA 1
ATOM 777 C C . LEU A 1 98 ? 12.004 -4.018 -7.702 1.00 88.88 98 LEU A C 1
ATOM 779 O O . LEU A 1 98 ? 11.541 -5.160 -7.665 1.00 88.88 98 LEU A O 1
ATOM 783 N N . ALA A 1 99 ? 13.252 -3.773 -8.107 1.00 88.44 99 ALA A N 1
ATOM 784 C CA . ALA A 1 99 ? 14.187 -4.834 -8.467 1.00 88.44 99 ALA A CA 1
ATOM 785 C C . ALA A 1 99 ? 14.362 -5.824 -7.303 1.00 88.44 99 ALA A C 1
ATOM 787 O O . ALA A 1 99 ? 14.293 -7.036 -7.494 1.00 88.44 99 ALA A O 1
ATOM 788 N N . ARG A 1 100 ? 14.490 -5.329 -6.066 1.00 88.25 100 ARG A N 1
ATOM 789 C CA . ARG A 1 100 ? 14.614 -6.181 -4.876 1.00 88.25 100 ARG A CA 1
ATOM 790 C C . ARG A 1 100 ? 13.324 -6.930 -4.525 1.00 88.25 100 ARG A C 1
ATOM 792 O O . ARG A 1 100 ? 13.394 -8.090 -4.130 1.00 88.25 100 ARG A O 1
ATOM 799 N N . ALA A 1 101 ? 12.164 -6.278 -4.607 1.00 85.25 101 ALA A N 1
ATOM 800 C CA . ALA A 1 101 ? 10.887 -6.865 -4.189 1.00 85.25 101 ALA A CA 1
ATOM 801 C C . ALA A 1 101 ? 10.290 -7.823 -5.240 1.00 85.25 101 ALA A C 1
ATOM 803 O O . ALA A 1 101 ? 9.678 -8.841 -4.892 1.00 85.25 101 ALA A O 1
ATOM 804 N N . PHE A 1 102 ? 10.488 -7.521 -6.526 1.00 85.00 102 PHE A N 1
ATOM 805 C CA . PHE A 1 102 ? 9.845 -8.223 -7.641 1.00 85.00 102 PHE A CA 1
ATOM 806 C C . PHE A 1 102 ? 10.798 -8.810 -8.670 1.00 85.00 102 PHE A C 1
ATOM 808 O O . PHE A 1 102 ? 10.350 -9.562 -9.539 1.00 85.00 102 PHE A O 1
ATOM 815 N N . GLY A 1 103 ? 12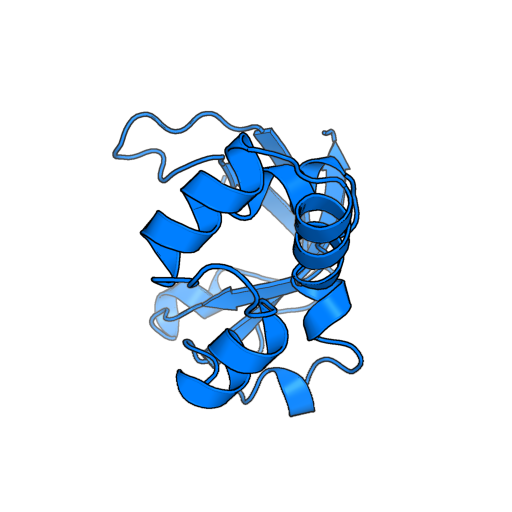.096 -8.526 -8.581 1.00 88.31 103 GLY A N 1
ATOM 816 C CA . GLY A 1 103 ? 13.032 -8.884 -9.642 1.00 88.31 103 GLY A CA 1
ATOM 817 C C . GLY A 1 103 ? 12.701 -8.159 -10.941 1.00 88.31 103 GLY A C 1
ATOM 818 O O . GLY A 1 103 ? 12.814 -8.773 -11.996 1.00 88.31 103 GLY A O 1
ATOM 819 N N . LEU A 1 104 ? 12.214 -6.914 -10.846 1.00 88.94 104 LEU A N 1
ATOM 820 C CA . LEU A 1 104 ? 11.929 -6.081 -12.009 1.00 88.94 104 LEU A CA 1
ATOM 821 C C . LEU A 1 104 ? 13.223 -5.855 -12.802 1.00 88.94 104 LEU A C 1
ATOM 823 O O . LEU A 1 104 ? 14.238 -5.448 -12.225 1.00 88.94 104 LEU A O 1
ATOM 827 N N . ARG A 1 105 ? 13.195 -6.156 -14.100 1.00 84.75 105 ARG A N 1
ATOM 828 C CA . ARG A 1 105 ? 14.341 -6.010 -15.002 1.00 84.75 105 ARG A CA 1
ATOM 829 C C . ARG A 1 105 ? 14.320 -4.635 -15.683 1.00 84.75 105 ARG A C 1
ATOM 831 O O . ARG A 1 105 ? 13.252 -4.041 -15.823 1.00 84.75 105 ARG A O 1
ATOM 838 N N . PRO A 1 106 ? 15.478 -4.120 -16.135 1.00 80.56 106 PRO A N 1
ATOM 839 C CA . PRO A 1 106 ? 15.517 -2.885 -16.913 1.00 80.56 106 PRO A CA 1
ATOM 840 C C . PRO A 1 106 ? 14.585 -2.958 -18.131 1.00 80.56 106 PRO A C 1
ATOM 842 O O . PRO A 1 106 ? 14.664 -3.909 -18.907 1.00 80.56 106 PRO A O 1
ATOM 845 N N . GLY A 1 107 ? 13.722 -1.952 -18.288 1.00 79.75 107 GLY A N 1
ATOM 846 C CA . GLY A 1 107 ? 12.758 -1.865 -19.389 1.00 79.75 107 GLY A CA 1
ATOM 847 C C . GLY A 1 107 ? 11.427 -2.596 -19.167 1.00 79.75 107 GLY A C 1
ATOM 848 O O . GLY A 1 107 ? 10.572 -2.530 -20.044 1.00 79.75 107 GLY A O 1
ATOM 849 N N . GLU A 1 108 ? 11.225 -3.269 -18.029 1.00 85.12 108 GLU A N 1
ATOM 850 C CA . GLU A 1 108 ? 9.916 -3.821 -17.653 1.00 85.12 108 GLU A CA 1
ATOM 851 C C . GLU A 1 108 ? 9.081 -2.811 -16.869 1.00 85.12 108 GLU A C 1
ATOM 853 O O . GLU A 1 108 ? 9.606 -2.086 -16.022 1.00 85.12 108 GLU A O 1
ATOM 858 N N . THR A 1 109 ? 7.764 -2.839 -17.080 1.00 86.38 109 THR A N 1
ATOM 859 C CA . THR A 1 109 ? 6.818 -2.132 -16.207 1.00 86.38 109 THR A CA 1
ATOM 860 C C . THR A 1 109 ? 6.441 -2.993 -15.008 1.00 86.38 109 THR A C 1
ATOM 862 O O . THR A 1 109 ? 6.469 -4.232 -15.061 1.00 86.38 109 THR A O 1
ATOM 865 N N . LEU A 1 110 ? 6.032 -2.357 -13.909 1.00 88.94 110 LEU A N 1
ATOM 866 C CA . LEU A 1 110 ? 5.565 -3.100 -12.743 1.00 88.94 110 LEU A CA 1
ATOM 867 C C . LEU A 1 110 ? 4.288 -3.897 -13.070 1.00 88.94 110 LEU A C 1
ATOM 869 O O . LEU A 1 110 ? 4.122 -5.011 -12.569 1.00 88.94 110 LEU A O 1
ATOM 873 N N . MET A 1 111 ? 3.442 -3.399 -13.978 1.00 87.44 111 MET A N 1
ATOM 874 C CA . MET A 1 111 ? 2.229 -4.081 -14.440 1.00 87.44 111 MET A CA 1
ATOM 875 C C . MET A 1 111 ? 2.552 -5.423 -15.094 1.00 87.44 111 MET A C 1
ATOM 877 O O . MET A 1 111 ? 1.991 -6.445 -14.696 1.00 87.44 111 MET A O 1
ATOM 881 N N . GLN A 1 112 ? 3.488 -5.443 -16.052 1.00 87.38 112 GLN A N 1
ATOM 882 C CA . GLN A 1 112 ? 3.933 -6.684 -16.697 1.00 87.38 112 GLN A CA 1
ATOM 883 C C . GLN A 1 112 ? 4.373 -7.699 -15.642 1.00 87.38 112 GLN A C 1
ATOM 885 O O . GLN A 1 112 ? 3.944 -8.855 -15.650 1.00 87.38 112 GLN A O 1
ATOM 890 N N . ARG A 1 113 ? 5.148 -7.233 -14.658 1.00 87.75 113 ARG A N 1
ATOM 891 C CA . ARG A 1 113 ? 5.660 -8.093 -13.598 1.00 87.75 113 ARG A CA 1
ATOM 892 C C . ARG A 1 113 ? 4.577 -8.610 -12.650 1.00 87.75 113 ARG A C 1
ATOM 894 O O . ARG A 1 113 ? 4.673 -9.744 -12.181 1.00 87.75 113 ARG A O 1
ATOM 901 N N . MET A 1 114 ? 3.559 -7.807 -12.349 1.00 84.31 114 MET A N 1
ATOM 902 C CA . MET A 1 114 ? 2.429 -8.211 -11.503 1.00 84.31 114 MET A CA 1
ATOM 903 C C . MET A 1 114 ? 1.531 -9.232 -12.196 1.00 84.31 114 MET A C 1
ATOM 905 O O . MET A 1 114 ? 1.109 -10.195 -11.558 1.00 84.31 114 MET A O 1
ATOM 909 N N . VAL A 1 115 ? 1.291 -9.067 -13.499 1.00 83.75 115 VAL A N 1
ATOM 910 C CA . VAL A 1 115 ? 0.515 -10.024 -14.298 1.00 83.75 115 VAL A CA 1
ATOM 911 C C . VAL A 1 115 ? 1.210 -11.387 -14.343 1.00 83.75 115 VAL A C 1
ATOM 913 O O . VAL A 1 115 ? 0.563 -12.401 -14.101 1.00 83.75 115 VAL A O 1
ATOM 916 N N . GLU A 1 116 ? 2.526 -11.424 -14.571 1.00 85.44 116 GLU A N 1
ATOM 917 C CA . GLU A 1 116 ? 3.297 -12.677 -14.596 1.00 85.44 116 GLU A CA 1
ATOM 918 C C . GLU A 1 116 ? 3.312 -13.409 -13.249 1.00 85.44 116 GLU A C 1
ATOM 920 O O . GLU A 1 116 ? 3.203 -14.635 -13.199 1.00 85.44 116 GLU A O 1
ATOM 925 N N . ARG A 1 117 ? 3.494 -12.674 -12.143 1.00 81.88 117 ARG A N 1
ATOM 926 C CA . ARG A 1 117 ? 3.585 -13.278 -10.803 1.00 81.88 117 ARG A CA 1
ATOM 927 C C . ARG A 1 117 ? 2.220 -13.657 -10.230 1.00 81.88 117 ARG A C 1
ATOM 929 O O . ARG A 1 117 ? 2.166 -14.496 -9.331 1.00 81.88 117 ARG A O 1
ATOM 936 N N . GLY A 1 118 ? 1.152 -13.039 -10.727 1.00 79.81 118 GLY A N 1
ATOM 937 C CA . GLY A 1 118 ? -0.166 -13.080 -10.112 1.00 79.81 118 GLY A CA 1
ATOM 938 C C . GLY A 1 118 ? -0.234 -12.233 -8.838 1.00 79.81 118 GLY A C 1
ATOM 939 O O . GLY A 1 118 ? 0.762 -11.985 -8.153 1.00 79.81 118 GLY A O 1
ATOM 940 N N . ILE A 1 119 ? -1.441 -11.780 -8.506 1.00 79.00 119 ILE A N 1
ATOM 941 C CA . ILE A 1 119 ? -1.683 -11.006 -7.286 1.00 79.00 119 ILE A CA 1
ATOM 942 C C . ILE A 1 119 ? -1.669 -11.958 -6.090 1.00 79.00 119 ILE A C 1
ATOM 944 O O . ILE A 1 119 ? -2.387 -12.958 -6.065 1.00 79.00 119 ILE A O 1
ATOM 948 N N . TRP A 1 120 ? -0.843 -11.643 -5.093 1.00 74.06 120 TRP A N 1
ATOM 949 C CA . TRP A 1 120 ? -0.773 -12.404 -3.850 1.00 74.06 120 TRP A CA 1
ATOM 950 C C . TRP A 1 120 ? -1.879 -12.001 -2.870 1.00 74.06 120 TRP A C 1
ATOM 952 O O . TRP A 1 120 ? -2.384 -10.881 -2.902 1.00 74.06 120 TRP A O 1
ATOM 962 N N . GLY A 1 121 ? -2.189 -12.887 -1.924 1.00 83.88 121 GLY A N 1
ATOM 963 C CA . GLY A 1 121 ? -3.144 -12.608 -0.855 1.00 83.88 121 GLY A CA 1
ATOM 964 C C . GLY A 1 121 ? -4.606 -12.707 -1.287 1.00 83.88 121 GLY A C 1
ATOM 965 O O . GLY A 1 121 ? -4.940 -12.832 -2.461 1.00 83.88 121 GLY A O 1
ATOM 966 N N . LYS A 1 122 ? -5.486 -12.716 -0.285 1.00 92.00 122 LYS A N 1
ATOM 967 C CA . LYS A 1 122 ? -6.939 -12.843 -0.482 1.00 92.00 122 LYS A CA 1
ATOM 968 C C . LYS A 1 122 ? -7.738 -11.860 0.360 1.00 92.00 122 LYS A C 1
ATOM 970 O O . LYS A 1 122 ? -8.911 -11.646 0.089 1.00 92.00 122 LYS A O 1
ATOM 975 N N . TRP A 1 123 ? -7.122 -11.257 1.377 1.00 97.25 123 TRP A N 1
ATOM 976 C CA . TRP A 1 123 ? -7.772 -10.287 2.247 1.00 97.25 123 TRP A CA 1
ATOM 977 C C . TRP A 1 123 ? -7.467 -8.874 1.784 1.00 97.25 123 TRP A C 1
ATOM 979 O O . TRP A 1 123 ? -6.332 -8.409 1.858 1.00 97.25 123 TRP A O 1
ATOM 989 N N . ILE A 1 124 ? -8.501 -8.192 1.317 1.00 97.50 124 ILE A N 1
ATOM 990 C CA . ILE A 1 124 ? -8.423 -6.852 0.755 1.00 97.50 124 ILE A CA 1
ATOM 991 C C . ILE A 1 124 ? -8.888 -5.858 1.809 1.00 97.50 124 ILE A C 1
ATOM 993 O O . ILE A 1 124 ? -9.999 -5.952 2.339 1.00 97.50 124 ILE A O 1
ATOM 997 N N . VAL A 1 125 ? -8.023 -4.893 2.100 1.00 97.69 125 VAL A N 1
ATOM 998 C CA . VAL A 1 125 ? -8.282 -3.792 3.024 1.00 97.69 125 VAL A CA 1
ATOM 999 C C . VAL A 1 125 ? -8.338 -2.504 2.217 1.00 97.69 125 VAL A C 1
ATOM 1001 O O . VAL A 1 125 ? -7.407 -2.204 1.474 1.00 97.69 125 VAL A O 1
ATOM 1004 N N . ARG A 1 126 ? -9.426 -1.744 2.363 1.00 98.12 126 ARG A N 1
ATOM 1005 C CA . ARG A 1 126 ? -9.632 -0.440 1.717 1.00 98.12 126 ARG A CA 1
ATOM 1006 C C . ARG A 1 126 ? -9.644 0.646 2.777 1.00 98.12 126 ARG A C 1
ATOM 1008 O O . ARG A 1 126 ? -10.230 0.450 3.844 1.00 98.12 126 ARG A O 1
ATOM 1015 N N . PHE A 1 127 ? -8.990 1.760 2.496 1.00 98.25 127 PHE A N 1
ATOM 1016 C CA . PHE A 1 127 ? -8.729 2.784 3.493 1.00 98.25 127 PHE A CA 1
ATOM 1017 C C . PHE A 1 127 ? -8.492 4.161 2.868 1.00 98.25 127 PHE A C 1
ATOM 1019 O O . PHE A 1 127 ? -8.269 4.293 1.667 1.00 98.25 127 PHE A O 1
ATOM 1026 N N . GLU A 1 128 ? -8.513 5.170 3.726 1.00 97.56 128 GLU A N 1
ATOM 1027 C CA . GLU A 1 128 ? -8.050 6.531 3.461 1.00 97.56 128 GLU A CA 1
ATOM 1028 C C . GLU A 1 128 ? -6.952 6.901 4.469 1.00 97.56 128 GLU A C 1
ATOM 1030 O O . GLU A 1 128 ? -6.932 6.380 5.591 1.00 97.56 128 GLU A O 1
ATOM 1035 N N . VAL A 1 129 ? -6.024 7.774 4.076 1.00 96.94 129 VAL A N 1
ATOM 1036 C CA . VAL A 1 129 ? -5.003 8.324 4.980 1.00 96.94 129 VAL A CA 1
ATOM 1037 C C . VAL A 1 129 ? -5.617 9.497 5.742 1.00 96.94 129 VAL A C 1
ATOM 1039 O O . VAL A 1 129 ? -6.191 10.390 5.128 1.00 96.94 129 VAL A O 1
ATOM 1042 N N . VAL A 1 130 ? -5.520 9.480 7.073 1.00 94.12 130 VAL A N 1
ATOM 1043 C CA . VAL A 1 130 ? -6.067 10.533 7.951 1.00 94.12 130 VAL A CA 1
ATOM 1044 C C . VAL A 1 130 ? -4.969 11.497 8.393 1.00 94.12 130 VAL A C 1
ATOM 1046 O O . VAL A 1 130 ? -5.187 12.703 8.424 1.00 94.12 130 VAL A O 1
ATOM 1049 N N . GLU A 1 131 ? -3.790 10.962 8.713 1.00 84.38 131 GLU A N 1
ATOM 1050 C CA . GLU A 1 131 ? -2.622 11.716 9.180 1.00 84.38 131 GLU A CA 1
ATOM 1051 C C . GLU A 1 131 ? -1.364 11.092 8.552 1.00 84.38 131 GLU A C 1
ATOM 1053 O O . GLU A 1 131 ? -1.112 9.910 8.820 1.00 84.38 131 GLU A O 1
ATOM 1058 N N . PRO A 1 132 ? -0.633 11.813 7.683 1.00 72.81 132 PRO A N 1
ATOM 1059 C CA . PRO A 1 132 ? 0.656 11.383 7.141 1.00 72.81 132 PRO A CA 1
ATOM 1060 C C . PRO A 1 132 ? 1.839 11.701 8.070 1.00 72.81 132 PRO A C 1
ATOM 1062 O O . PRO A 1 132 ? 1.673 12.500 9.021 1.00 72.81 132 PRO A O 1
#

Sequence (132 aa):
MIGISFAWTADALLAGRKTCTCRDWTDGYAKRFRAGDLVAAYDRSPRFRGTQIATIRLTHNATHGVLPEIVPDWYEREGFAYYDEQLDEGNTKAIQALARAFGLRPGETLMQRMVERGIWGKWIVRFEVVEP

Secondary structure (DSSP, 8-state):
--EEE-GGGHHHHHTT---EEEE---HHHHTT--TT-EEEEESS-GGGTPPEEEEEEESS--EES-HHHHSTTHHHHTTHHHHHHHHHTT-HHHHHHHHHHH-PPTT--HHHHHHHH----SEEEEEEEEE-

Foldseek 3Di:
DAADALALCVVLVVVQQAFKDFDADDPVVQQVAAAQDWHFYWNGDVVVVTDGPFIKGFRGRWAFAAQCVVDPVSCRNNSLVVLQVCVVVVPVSSVVSCCVPQVDDPPDRVVVSCVVVDDDHGTMTGIGTDTD

pLDDT: mean 92.27, std 5.84, range [64.31, 98.38]

Radius of gyration: 14.43 Å; chains: 1; bounding box: 32×28×37 Å